Protein AF-A0A2G9MI44-F1 (afdb_monomer)

pLDDT: mean 88.38, std 6.15, range [60.22, 94.0]

Nearest PDB structures (foldseek):
  2cfx-assembly1_C  TM=9.757E-01  e=2.802E-03  Bacillus subtilis
  7fby-assembly1_A  TM=9.798E-01  e=5.481E-03  Pyrococcus horikoshii OT3
  2dbb-assembly1_B  TM=9.674E-01  e=7.903E-03  Pyrococcus horikoshii OT3
  2ia0-assembly1_A  TM=9.810E-01  e=1.072E-02  Pyrococcus furiosus
  4pcq-assembly2_C  TM=9.417E-01  e=1.072E-02  Mycobacterium tuberculosis H37Rv

Foldseek 3Di:
DDD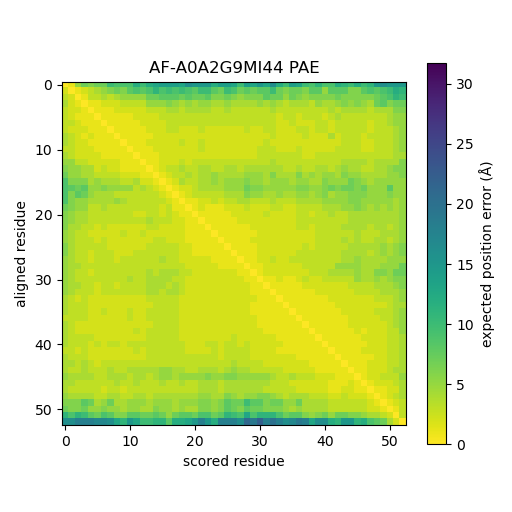PLLVLLVVVCVVPVPDDLVRSCVSSVHDSVVSVVSVVVCVVVCVCVDRDD

Mean predicted aligned error: 3.48 Å

Solvent-accessible surface area (backbone atoms only — not comparable to full-atom values): 3284 Å² total; per-residue (Å²): 135,91,49,78,64,54,54,53,51,51,52,49,37,74,76,45,69,84,60,50,58,64,58,48,12,60,77,72,73,48,54,42,68,58,48,53,53,48,50,55,50,34,43,75,66,62,72,50,81,78,87,81,133

Radius of gyration: 10.12 Å; Cα contacts (8 Å, |Δi|>4): 33; chains: 1; bounding box: 24×25×18 Å

Secondary structure (DSSP, 8-state):
---HHHHHHHHHHHH-TT--HHHHHHHHTS-HHHHHHHHHHHHHTTSS-----

Sequence (53 aa):
MIKKIDKRLLYFYGENCRLSLSEMAKKIHKSPQLVKYTISRLEKSKIILFYYT

Structure (mmCIF, N/CA/C/O backbone):
data_AF-A0A2G9MI44-F1
#
_entry.id   AF-A0A2G9MI44-F1
#
loop_
_atom_site.group_PDB
_atom_site.id
_atom_site.type_symbol
_atom_site.label_atom_id
_atom_site.label_alt_id
_atom_site.label_comp_id
_atom_site.label_asym_id
_atom_site.label_entity_id
_atom_site.label_seq_id
_atom_site.pdbx_PDB_ins_code
_atom_site.Cartn_x
_atom_site.Cartn_y
_atom_site.Cartn_z
_atom_site.occupancy
_atom_site.B_iso_or_equiv
_atom_site.auth_seq_id
_atom_site.auth_comp_id
_atom_site.auth_asym_id
_atom_site.auth_atom_id
_atom_site.pdbx_PDB_model_num
ATOM 1 N N . MET A 1 1 ? -15.458 8.168 0.675 1.00 70.69 1 MET A N 1
ATOM 2 C CA . MET A 1 1 ? -15.524 8.854 -0.636 1.00 70.69 1 MET A CA 1
ATOM 3 C C . MET A 1 1 ? -14.144 8.847 -1.286 1.00 70.69 1 MET A C 1
ATOM 5 O O . MET A 1 1 ? -13.194 9.277 -0.638 1.00 70.69 1 MET A O 1
ATOM 9 N N . ILE A 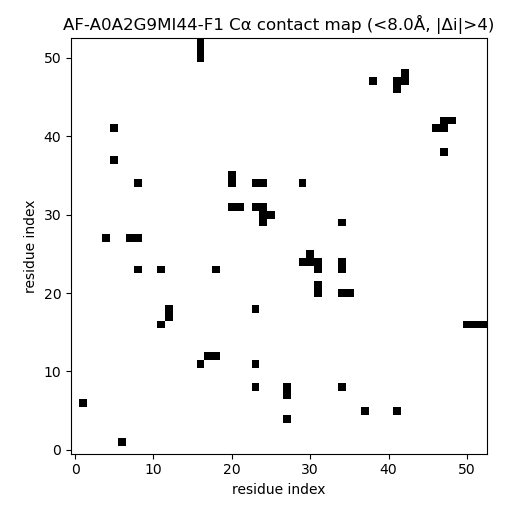1 2 ? -14.028 8.329 -2.514 1.00 77.44 2 ILE A N 1
ATOM 10 C CA . ILE A 1 2 ? -12.760 8.231 -3.263 1.00 77.44 2 ILE A CA 1
ATOM 11 C C . ILE A 1 2 ? -12.342 9.615 -3.774 1.00 77.44 2 ILE A C 1
ATOM 13 O O . ILE A 1 2 ? -13.141 10.320 -4.392 1.00 77.44 2 ILE A O 1
ATOM 17 N N . LYS A 1 3 ? -11.085 10.0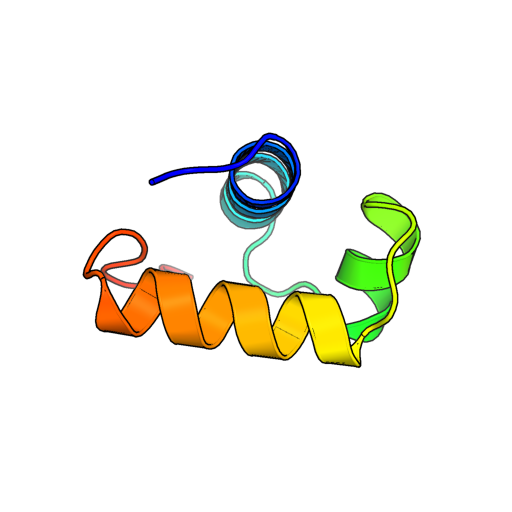04 -3.532 1.00 85.50 3 LYS A N 1
ATOM 18 C CA . LYS A 1 3 ? -10.511 11.282 -3.990 1.00 85.50 3 LYS A CA 1
ATOM 19 C C . LYS A 1 3 ? -9.693 11.108 -5.277 1.00 85.50 3 LYS A C 1
ATOM 21 O O . LYS A 1 3 ? -9.301 10.006 -5.648 1.00 85.50 3 LYS A O 1
ATOM 26 N N . LYS A 1 4 ? -9.361 12.223 -5.943 1.00 87.12 4 LYS A N 1
ATOM 27 C CA . LYS A 1 4 ? -8.476 12.226 -7.131 1.00 87.12 4 LYS A CA 1
ATOM 28 C C . LYS A 1 4 ? -7.096 11.605 -6.850 1.00 87.12 4 LYS A C 1
ATOM 30 O O . LYS A 1 4 ? -6.525 10.972 -7.730 1.00 87.12 4 LYS A O 1
ATOM 35 N N . ILE A 1 5 ? -6.580 11.772 -5.628 1.00 87.50 5 ILE A N 1
ATOM 36 C CA . ILE A 1 5 ? -5.291 11.203 -5.194 1.00 87.50 5 ILE A CA 1
ATOM 37 C C . ILE A 1 5 ? -5.374 9.676 -5.144 1.00 87.50 5 ILE A C 1
ATOM 39 O O . ILE A 1 5 ? -4.497 9.009 -5.680 1.00 87.50 5 ILE A O 1
ATOM 43 N N . ASP A 1 6 ? -6.455 9.145 -4.571 1.00 89.06 6 ASP A N 1
ATOM 44 C CA . ASP A 1 6 ? -6.696 7.707 -4.444 1.00 89.06 6 ASP A CA 1
ATOM 45 C C . ASP A 1 6 ? -6.704 7.034 -5.826 1.00 89.06 6 ASP A C 1
ATOM 47 O O . ASP A 1 6 ? -6.049 6.017 -6.015 1.00 89.06 6 ASP A O 1
ATOM 51 N N . LYS A 1 7 ? -7.357 7.651 -6.825 1.00 90.12 7 LYS A N 1
ATOM 52 C CA . LYS A 1 7 ? -7.361 7.150 -8.213 1.00 90.12 7 LYS A CA 1
ATOM 53 C C . LYS A 1 7 ? -5.962 7.097 -8.829 1.00 90.12 7 LYS A C 1
ATOM 55 O O . LYS A 1 7 ? -5.616 6.107 -9.460 1.00 90.12 7 LYS A O 1
ATOM 60 N N . ARG A 1 8 ? -5.157 8.149 -8.641 1.00 90.62 8 ARG A N 1
ATOM 61 C CA . ARG A 1 8 ? -3.762 8.176 -9.113 1.00 90.62 8 ARG A CA 1
ATOM 62 C C . ARG A 1 8 ? -2.923 7.097 -8.438 1.00 90.62 8 ARG A C 1
ATOM 64 O O . ARG A 1 8 ? -2.151 6.431 -9.110 1.00 90.62 8 ARG A O 1
ATOM 71 N N . LEU A 1 9 ? -3.087 6.926 -7.128 1.00 90.50 9 LEU A N 1
ATOM 72 C CA . LEU A 1 9 ? -2.382 5.897 -6.374 1.00 90.50 9 LEU A CA 1
ATOM 73 C C . LEU A 1 9 ? -2.740 4.501 -6.891 1.00 90.50 9 LEU A C 1
ATOM 75 O O . LEU A 1 9 ? -1.842 3.736 -7.210 1.00 90.50 9 LEU A O 1
ATOM 79 N N . LEU A 1 10 ? -4.033 4.209 -7.052 1.00 88.94 10 LEU A N 1
ATOM 80 C CA . LEU A 1 10 ? -4.507 2.928 -7.581 1.00 88.94 10 LEU A CA 1
ATOM 81 C C . LEU A 1 10 ? -4.015 2.661 -9.008 1.00 88.94 10 LEU A C 1
ATOM 83 O O . LEU A 1 10 ? -3.645 1.534 -9.305 1.00 88.94 10 LEU A O 1
ATOM 87 N N . TYR A 1 11 ? -3.958 3.685 -9.868 1.00 91.44 11 TYR A N 1
ATOM 88 C CA . TYR A 1 11 ? -3.403 3.561 -11.219 1.00 91.44 11 TYR A CA 1
ATOM 89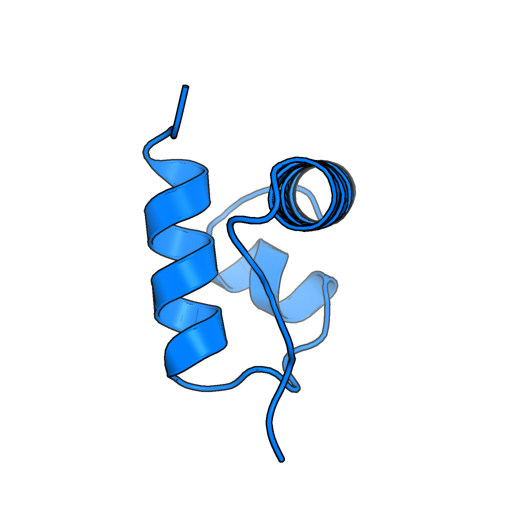 C C . TYR A 1 11 ? -1.944 3.083 -11.189 1.00 91.44 11 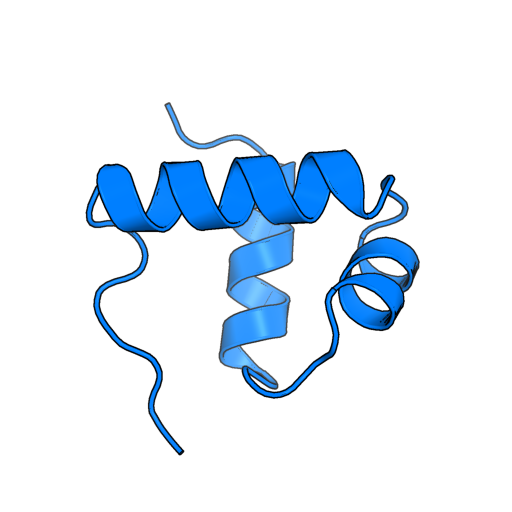TYR A C 1
ATOM 91 O O . TYR A 1 11 ? -1.602 2.088 -11.820 1.00 91.44 11 TYR A O 1
ATOM 99 N N . PHE A 1 12 ? -1.093 3.747 -10.403 1.00 88.44 12 PHE A N 1
ATOM 100 C CA . PHE A 1 12 ? 0.319 3.373 -10.310 1.00 88.44 12 PHE A CA 1
ATOM 101 C C . PHE A 1 12 ? 0.548 2.050 -9.577 1.00 88.44 12 PHE A C 1
ATOM 103 O O . PHE A 1 12 ? 1.466 1.324 -9.941 1.00 88.44 12 PHE A O 1
ATOM 110 N N . TYR A 1 13 ? -0.273 1.722 -8.576 1.00 86.06 13 TYR A N 1
ATOM 111 C CA . TYR A 1 13 ? -0.241 0.401 -7.948 1.00 86.06 13 TYR A CA 1
ATOM 112 C C . TYR A 1 13 ? -0.629 -0.691 -8.947 1.00 86.06 13 TYR A C 1
ATOM 114 O O . TYR A 1 13 ? 0.034 -1.714 -8.989 1.00 86.06 13 TYR A O 1
ATOM 122 N N . GLY A 1 14 ? -1.637 -0.464 -9.794 1.00 84.56 14 GLY A N 1
ATOM 123 C CA . GLY A 1 14 ? -2.009 -1.408 -10.852 1.00 84.56 14 GLY A CA 1
ATOM 124 C C . GLY A 1 14 ? -0.890 -1.657 -11.870 1.00 84.56 14 GLY A C 1
ATOM 125 O O . GLY A 1 14 ? -0.785 -2.762 -12.391 1.00 84.56 14 GLY A O 1
ATOM 126 N N . GLU A 1 15 ? -0.046 -0.654 -12.120 1.00 86.62 15 GLU A N 1
ATOM 127 C CA . GLU A 1 15 ? 1.132 -0.761 -12.989 1.00 86.62 15 GLU A CA 1
ATOM 128 C C . GLU A 1 15 ? 2.312 -1.454 -12.284 1.00 86.62 15 GLU A C 1
ATOM 130 O O . GLU A 1 15 ? 2.976 -2.306 -12.868 1.00 86.62 15 GLU A O 1
ATOM 135 N N . ASN A 1 16 ? 2.583 -1.100 -11.022 1.00 84.50 16 ASN A N 1
ATOM 136 C CA . ASN A 1 16 ? 3.625 -1.720 -10.207 1.00 84.50 16 ASN A CA 1
ATOM 137 C C . ASN A 1 16 ? 3.321 -1.598 -8.701 1.00 84.50 16 ASN A C 1
ATOM 139 O O . ASN A 1 16 ? 3.651 -0.603 -8.049 1.00 84.50 16 ASN A O 1
ATOM 143 N N . CYS A 1 17 ? 2.765 -2.663 -8.123 1.00 82.62 17 CYS A N 1
ATOM 144 C CA . CYS A 1 17 ? 2.460 -2.760 -6.693 1.00 82.62 17 CYS A CA 1
ATOM 145 C C . CYS A 1 17 ? 3.703 -2.747 -5.785 1.00 82.62 17 CYS A C 1
ATOM 147 O O . CYS A 1 17 ? 3.570 -2.524 -4.583 1.00 82.62 17 CYS A O 1
ATOM 149 N N . ARG A 1 18 ? 4.900 -3.034 -6.323 1.00 85.44 18 ARG A N 1
ATOM 150 C CA . ARG A 1 18 ? 6.148 -3.188 -5.548 1.00 85.44 18 ARG A CA 1
ATOM 151 C C . ARG A 1 18 ? 6.870 -1.860 -5.317 1.00 85.44 18 ARG A C 1
ATOM 153 O O . ARG A 1 18 ? 7.930 -1.843 -4.696 1.00 85.44 18 ARG A O 1
ATOM 160 N N . LEU A 1 19 ? 6.313 -0.755 -5.819 1.00 86.88 19 LEU A N 1
ATOM 161 C CA . LEU A 1 19 ? 6.860 0.581 -5.611 1.00 86.88 19 LEU A CA 1
ATOM 162 C C . LEU A 1 19 ? 6.925 0.916 -4.120 1.00 86.88 19 LEU A C 1
ATOM 164 O O . LEU A 1 19 ? 5.966 0.725 -3.368 1.00 86.88 19 LEU A O 1
ATOM 168 N N . SER A 1 20 ? 8.049 1.490 -3.696 1.00 90.38 20 SER A N 1
ATOM 169 C CA . SER A 1 20 ? 8.175 1.996 -2.333 1.00 90.38 20 SER A CA 1
ATOM 170 C C . SER A 1 20 ? 7.265 3.212 -2.109 1.00 90.38 20 SER A C 1
ATOM 172 O O . SER A 1 20 ? 6.961 3.979 -3.029 1.00 90.38 20 SER A O 1
ATOM 174 N N . LEU A 1 21 ? 6.875 3.464 -0.853 1.00 90.06 21 LEU A N 1
ATOM 175 C CA . LEU A 1 21 ? 6.064 4.638 -0.491 1.00 90.06 21 LEU A CA 1
ATOM 176 C C . LEU A 1 21 ? 6.713 5.962 -0.928 1.00 90.06 21 LEU A C 1
ATOM 178 O O . LEU A 1 21 ? 6.009 6.903 -1.291 1.00 90.06 21 LEU A O 1
ATOM 182 N N . SER A 1 22 ? 8.045 6.034 -0.904 1.00 90.12 22 SER A N 1
ATOM 183 C CA . SER A 1 22 ? 8.817 7.214 -1.303 1.00 90.12 22 SER A CA 1
ATOM 184 C C . SER A 1 22 ? 8.791 7.447 -2.814 1.00 90.12 22 SER A C 1
ATOM 186 O O . SER A 1 22 ? 8.649 8.587 -3.257 1.00 90.12 22 SER A O 1
ATOM 188 N N . GLU A 1 23 ? 8.894 6.391 -3.620 1.00 91.12 23 GLU A N 1
ATOM 189 C CA . GLU A 1 23 ? 8.763 6.487 -5.080 1.00 91.12 23 GLU A CA 1
ATOM 190 C C . GLU A 1 23 ? 7.332 6.827 -5.482 1.00 91.12 23 GLU A C 1
ATOM 192 O O . GLU A 1 23 ? 7.106 7.717 -6.304 1.00 91.12 23 GLU A O 1
ATOM 197 N N . MET A 1 24 ? 6.360 6.183 -4.834 1.00 90.81 24 MET A N 1
ATOM 198 C CA . MET A 1 24 ? 4.940 6.459 -5.014 1.00 90.81 24 MET A CA 1
AT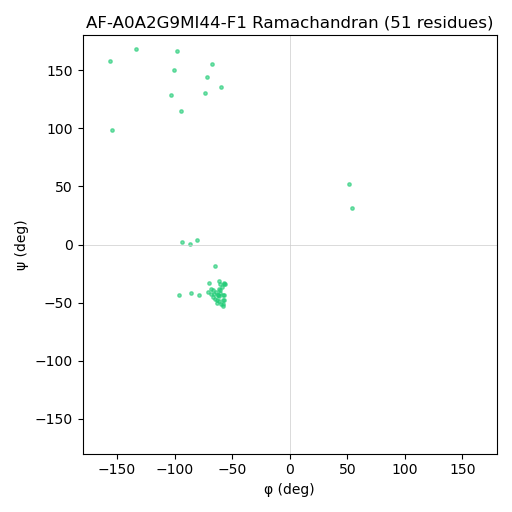OM 199 C C . MET A 1 24 ? 4.632 7.933 -4.719 1.00 90.81 24 MET A C 1
ATOM 201 O O . MET A 1 24 ? 4.010 8.621 -5.529 1.00 90.81 24 MET A O 1
ATOM 205 N N . ALA A 1 25 ? 5.133 8.447 -3.593 1.00 92.06 25 ALA A N 1
ATOM 206 C CA . ALA A 1 25 ? 5.009 9.841 -3.178 1.00 92.06 25 ALA A CA 1
ATOM 207 C C . ALA A 1 25 ? 5.571 10.827 -4.211 1.00 92.06 25 ALA A C 1
ATOM 209 O O . ALA A 1 25 ? 4.907 11.818 -4.527 1.00 92.06 25 ALA A O 1
ATOM 210 N N . LYS A 1 26 ? 6.742 10.526 -4.792 1.00 92.06 26 LYS A N 1
ATOM 211 C CA . LYS A 1 26 ? 7.329 11.320 -5.881 1.00 92.06 26 LYS A CA 1
ATOM 212 C C . LYS A 1 26 ? 6.442 11.301 -7.128 1.00 92.06 26 LYS A C 1
ATOM 214 O O . LYS A 1 26 ? 6.119 12.370 -7.635 1.00 92.06 26 LYS A O 1
ATOM 219 N N . LYS A 1 27 ? 5.977 10.123 -7.567 1.00 89.94 27 LYS A N 1
ATOM 220 C CA . LYS A 1 27 ? 5.120 9.980 -8.762 1.00 89.94 27 LYS A CA 1
ATOM 221 C C . LYS A 1 27 ? 3.795 10.738 -8.647 1.00 89.94 27 LYS A C 1
ATOM 223 O O . LYS A 1 27 ? 3.331 11.322 -9.622 1.00 89.94 27 LYS A O 1
ATOM 228 N N . ILE A 1 28 ? 3.168 10.746 -7.468 1.00 90.75 28 ILE A N 1
ATOM 229 C CA . ILE A 1 28 ? 1.886 11.445 -7.265 1.00 90.75 28 ILE A CA 1
ATOM 230 C C . ILE A 1 28 ? 2.042 12.880 -6.740 1.00 90.75 28 ILE A C 1
ATOM 232 O O . ILE A 1 28 ? 1.027 13.545 -6.507 1.00 90.75 28 ILE A O 1
ATOM 236 N N . HIS A 1 29 ? 3.281 13.355 -6.561 1.00 91.56 29 HIS A N 1
ATOM 237 C CA . HIS A 1 29 ? 3.629 14.658 -5.985 1.00 91.56 29 HIS A CA 1
ATOM 238 C C . HIS A 1 29 ? 2.943 14.913 -4.630 1.00 91.56 29 HIS A C 1
ATOM 240 O O . HIS A 1 29 ? 2.256 15.922 -4.428 1.00 91.56 29 HIS A O 1
ATOM 246 N N . LYS A 1 30 ? 3.078 13.961 -3.700 1.00 92.31 30 LYS A N 1
ATOM 247 C CA . LYS A 1 30 ? 2.544 14.048 -2.329 1.00 92.31 30 LYS A CA 1
ATOM 248 C C . LYS A 1 30 ? 3.579 13.632 -1.296 1.00 9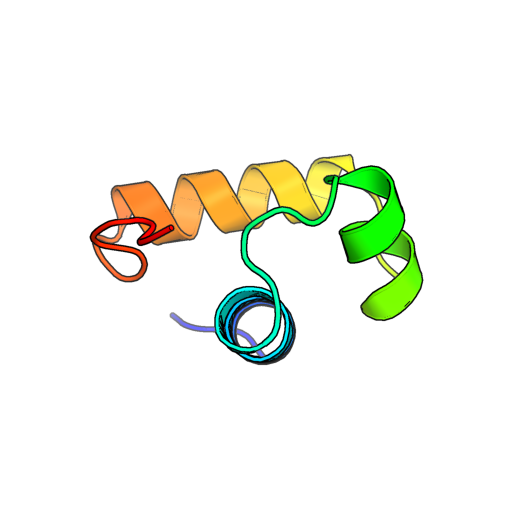2.31 30 LYS A C 1
ATOM 250 O O . LYS A 1 30 ? 4.612 13.072 -1.632 1.00 92.31 30 LYS A O 1
ATOM 255 N N . SER A 1 31 ? 3.291 13.907 -0.025 1.00 93.12 31 SER A N 1
ATOM 256 C CA . SER A 1 31 ? 4.136 13.442 1.070 1.00 93.12 31 SER A CA 1
ATOM 257 C C . SER A 1 31 ? 3.991 11.923 1.266 1.00 93.12 31 SER A C 1
ATOM 259 O O . SER A 1 31 ? 2.877 11.395 1.163 1.00 93.12 31 SER A O 1
ATOM 261 N N . PRO A 1 32 ? 5.074 11.206 1.618 1.00 91.56 32 PRO A N 1
ATOM 262 C CA . PRO A 1 32 ? 5.020 9.770 1.914 1.00 91.56 32 PRO A CA 1
ATOM 263 C C . PRO A 1 32 ? 4.031 9.415 3.032 1.00 91.56 32 PRO A C 1
ATOM 265 O O . PRO A 1 32 ? 3.367 8.382 2.984 1.00 91.56 32 PRO A O 1
ATOM 268 N N . GLN A 1 33 ? 3.878 10.302 4.018 1.00 93.50 33 GLN A N 1
ATOM 269 C CA . GLN A 1 33 ? 2.910 10.141 5.105 1.00 93.50 33 GLN A CA 1
ATOM 270 C C . GLN A 1 33 ? 1.466 10.120 4.589 1.00 93.50 33 GLN A C 1
ATOM 272 O O . GLN A 1 33 ? 0.679 9.263 4.994 1.00 93.50 33 GLN A O 1
ATOM 277 N N . LEU A 1 34 ? 1.120 11.018 3.657 1.00 92.00 34 LEU A N 1
ATOM 278 C CA . LEU A 1 34 ? -0.215 11.054 3.061 1.00 92.00 34 LEU A CA 1
ATOM 279 C C . LEU A 1 34 ? -0.484 9.802 2.219 1.00 92.00 34 LEU A C 1
ATOM 281 O O . LEU A 1 34 ? -1.592 9.268 2.262 1.00 92.00 34 LEU A O 1
ATOM 285 N N . VAL A 1 35 ? 0.523 9.319 1.483 1.00 92.62 35 VAL A N 1
ATOM 286 C CA . VAL A 1 35 ? 0.452 8.066 0.711 1.00 92.62 35 VAL A CA 1
ATOM 287 C C . VAL A 1 35 ? 0.161 6.890 1.638 1.00 92.62 35 VAL A C 1
ATOM 289 O O . VAL A 1 35 ? -0.818 6.180 1.423 1.00 92.62 35 VAL A O 1
ATOM 292 N N . LYS A 1 36 ? 0.935 6.743 2.720 1.00 92.81 36 LYS A N 1
ATOM 293 C CA . LYS A 1 36 ? 0.751 5.684 3.722 1.00 92.81 36 LYS A CA 1
ATOM 294 C C . LYS A 1 36 ? -0.645 5.714 4.345 1.00 92.81 36 LYS A C 1
ATOM 296 O O . LYS A 1 36 ? -1.313 4.686 4.419 1.00 92.81 36 LYS A O 1
ATOM 301 N N . TYR A 1 37 ? -1.105 6.895 4.761 1.00 93.94 37 TYR A N 1
ATOM 302 C CA . TYR A 1 37 ? -2.457 7.066 5.296 1.00 93.94 37 TYR A CA 1
ATOM 303 C C . TYR A 1 37 ? -3.530 6.681 4.269 1.00 93.94 37 TYR A C 1
ATOM 305 O O . TYR A 1 37 ? -4.507 6.015 4.606 1.00 93.94 37 TYR A O 1
ATOM 313 N N . THR A 1 38 ? -3.341 7.076 3.009 1.00 91.69 38 THR A N 1
ATOM 314 C CA . THR A 1 38 ? -4.282 6.779 1.925 1.00 91.69 38 THR A CA 1
ATOM 315 C C . THR A 1 38 ? -4.362 5.282 1.656 1.00 91.69 38 THR A C 1
ATOM 317 O O . THR A 1 38 ? -5.469 4.759 1.622 1.00 91.69 38 THR A O 1
ATOM 320 N N . ILE A 1 39 ? -3.228 4.585 1.547 1.00 91.12 39 ILE A N 1
ATOM 321 C CA . ILE A 1 39 ? -3.188 3.126 1.360 1.00 91.12 39 ILE A CA 1
ATOM 322 C C . ILE A 1 39 ? -3.912 2.428 2.506 1.00 91.12 39 ILE A C 1
ATOM 324 O O . ILE A 1 39 ? -4.876 1.713 2.261 1.00 91.12 39 ILE A O 1
ATOM 328 N N . SER A 1 40 ? -3.548 2.735 3.756 1.00 92.69 40 SER A N 1
ATOM 329 C CA . SER A 1 40 ? -4.190 2.118 4.922 1.00 92.69 40 SER A CA 1
ATOM 330 C C . SER A 1 40 ? -5.700 2.384 4.957 1.00 92.69 40 SER A C 1
ATOM 332 O O . SER A 1 40 ? -6.489 1.509 5.310 1.00 92.69 40 SER A O 1
ATOM 334 N N . ARG A 1 41 ? -6.141 3.581 4.546 1.00 93.88 41 ARG A N 1
ATOM 335 C CA . ARG A 1 41 ? -7.568 3.897 4.411 1.00 93.88 41 ARG A CA 1
ATOM 336 C C . ARG A 1 41 ? -8.234 3.069 3.310 1.00 93.88 41 ARG A C 1
ATOM 338 O O . ARG A 1 41 ? -9.359 2.620 3.516 1.00 93.88 41 ARG A O 1
ATOM 345 N N . LEU A 1 42 ? -7.589 2.897 2.157 1.00 91.44 42 LEU A N 1
ATOM 346 C CA . LEU A 1 42 ? -8.116 2.129 1.024 1.00 91.44 42 LEU A CA 1
ATOM 347 C C . LEU A 1 42 ? -8.196 0.629 1.336 1.00 91.44 42 LEU A C 1
ATOM 349 O O . LEU A 1 42 ? -9.196 0.006 0.987 1.00 91.44 42 LEU A O 1
ATOM 353 N N . GLU A 1 43 ? -7.216 0.080 2.052 1.00 92.00 43 GLU A N 1
ATOM 354 C CA . GLU A 1 43 ? -7.232 -1.296 2.568 1.00 92.00 43 GLU A CA 1
ATOM 355 C C . GLU A 1 43 ? -8.374 -1.493 3.573 1.00 92.00 43 GLU A C 1
ATOM 357 O O . GLU A 1 43 ? -9.210 -2.378 3.410 1.00 92.00 43 GLU A O 1
ATOM 362 N N . LYS A 1 44 ? -8.495 -0.600 4.569 1.00 94.00 44 LYS A N 1
ATOM 363 C CA . LYS A 1 44 ? -9.595 -0.643 5.553 1.00 94.00 44 LYS A CA 1
ATOM 364 C C . LYS A 1 44 ? -10.972 -0.495 4.910 1.00 94.00 44 LYS A C 1
ATOM 366 O O . LYS A 1 44 ? -11.938 -1.085 5.380 1.00 94.00 44 LYS A O 1
ATOM 371 N N . SER A 1 45 ? -11.060 0.285 3.835 1.00 92.88 45 SER A N 1
ATOM 372 C CA . SER A 1 45 ? -12.297 0.472 3.069 1.00 92.88 45 SER A CA 1
ATOM 373 C C . SER A 1 45 ? -12.573 -0.676 2.089 1.00 92.88 45 SER A C 1
ATOM 375 O O . SER A 1 45 ? -13.527 -0.573 1.324 1.00 92.88 45 SER A O 1
ATOM 377 N N . LYS A 1 46 ? -11.745 -1.734 2.077 1.00 91.94 46 LYS A N 1
ATOM 378 C CA . LYS A 1 46 ? -11.822 -2.872 1.145 1.00 91.94 46 LYS A CA 1
ATOM 379 C C . LYS A 1 46 ? -11.813 -2.460 -0.335 1.00 91.94 46 LYS A C 1
ATOM 381 O O . LYS A 1 46 ? -12.416 -3.119 -1.172 1.00 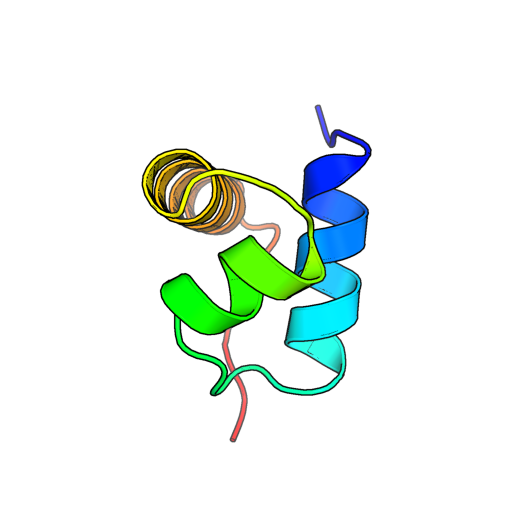91.94 46 LYS A O 1
ATOM 386 N N . ILE A 1 47 ? -11.137 -1.354 -0.655 1.00 90.56 47 ILE A N 1
ATOM 387 C CA . ILE A 1 47 ? -10.917 -0.910 -2.040 1.00 90.56 47 ILE A CA 1
ATOM 388 C C . ILE A 1 47 ? -9.678 -1.602 -2.611 1.00 90.56 47 ILE A C 1
ATOM 390 O O . ILE A 1 47 ? -9.693 -2.050 -3.752 1.00 90.56 47 ILE A O 1
ATOM 394 N N . ILE A 1 48 ? -8.618 -1.712 -1.809 1.00 89.50 48 ILE A N 1
ATOM 395 C CA . ILE A 1 48 ? -7.481 -2.589 -2.098 1.00 89.50 48 ILE A CA 1
ATOM 396 C C . ILE A 1 48 ? -7.752 -3.897 -1.360 1.00 89.50 48 ILE A C 1
ATOM 398 O O . ILE A 1 48 ? -7.850 -3.897 -0.134 1.00 89.50 48 ILE A O 1
ATOM 402 N N . LEU A 1 49 ? -7.943 -4.980 -2.112 1.00 87.38 49 LEU A N 1
ATOM 403 C CA . LEU A 1 49 ? -8.3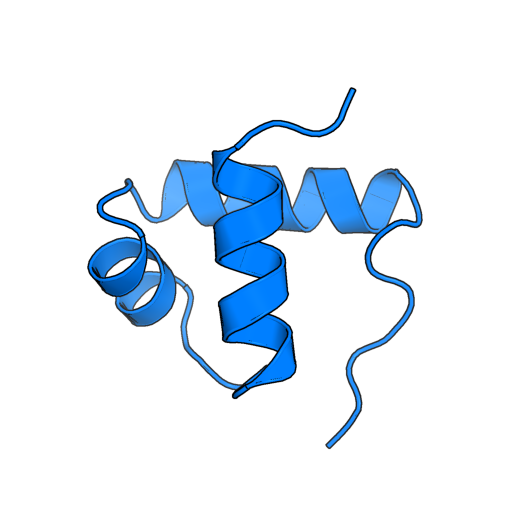26 -6.285 -1.562 1.00 87.38 49 LEU A CA 1
ATOM 404 C C . LEU A 1 49 ? -7.118 -7.190 -1.337 1.00 87.38 49 LEU A C 1
ATOM 406 O O . LEU A 1 49 ? -7.016 -7.848 -0.307 1.00 87.38 49 LEU A O 1
ATOM 410 N N . PHE A 1 50 ? -6.208 -7.219 -2.303 1.00 83.00 50 PHE A N 1
ATOM 411 C CA . PHE A 1 50 ? -4.988 -8.006 -2.260 1.00 83.00 50 PHE A CA 1
ATOM 412 C C . PHE A 1 50 ? -3.951 -7.371 -3.183 1.00 83.00 50 PHE A C 1
ATOM 414 O O . PHE A 1 50 ? -4.291 -6.643 -4.118 1.00 83.00 50 PHE A O 1
ATOM 421 N N . TYR A 1 51 ? -2.688 -7.675 -2.921 1.00 83.69 51 TYR A N 1
ATOM 422 C CA . TYR A 1 51 ? -1.590 -7.393 -3.832 1.00 83.69 51 TYR A CA 1
ATOM 423 C C . TYR A 1 51 ? -1.219 -8.711 -4.504 1.00 83.69 51 TYR A C 1
ATOM 425 O O . TYR A 1 51 ? -1.047 -9.719 -3.820 1.00 83.69 51 TYR A O 1
ATOM 433 N N . TYR A 1 52 ? -1.140 -8.714 -5.831 1.00 73.31 52 TYR A N 1
ATOM 434 C CA . TYR A 1 52 ? -0.639 -9.857 -6.586 1.00 73.31 52 TYR A CA 1
ATOM 435 C C . TYR A 1 52 ? 0.816 -9.593 -6.993 1.00 73.31 52 TYR A C 1
ATOM 437 O O . TYR A 1 52 ? 1.221 -8.433 -7.126 1.00 73.31 52 TYR A O 1
ATOM 445 N N . THR A 1 53 ? 1.599 -10.665 -7.126 1.00 60.22 53 THR A N 1
ATOM 446 C CA . THR A 1 53 ? 3.013 -10.617 -7.530 1.00 60.22 53 THR A CA 1
ATOM 447 C C . THR A 1 53 ? 3.167 -11.009 -8.983 1.00 60.22 53 THR A C 1
ATOM 449 O O . THR A 1 53 ? 2.444 -11.935 -9.410 1.00 60.22 53 THR A O 1
#